Protein AF-A0A7C9FDP8-F1 (afdb_monomer)

Foldseek 3Di:
DVVLVVVLVVCVVVVHDDDLVSLLSQLVVCLVVLPPVSLVVSVVVCVVVVVLQPQSNLLSSLLSCLSNVNLVVSVVSLVVHPDHDPSSLVSNLVSCVVVVVPVVSVVSVVVND

InterPro domains:
  IPR002885 Pentatricopeptide repeat [PF01535] (2-16)
  IPR002885 Pentatricopeptide repeat [PF01535] (59-84)
  IPR002885 Pentatricopeptide repeat [PF01535] (87-112)
  IPR002885 Pentatricopeptide repeat [PS51375] (85-113)
  IPR002885 Pentatricopeptide repeat [TIGR00756] (59-84)
  IPR002885 Pentatricopeptide repeat [TIGR00756] (87-112)
  IPR011990 Tetratricopeptide-like helical domain superfamily [G3DSA:1.25.40.10] (1-113)
  IPR046960 Pentatricopeptide repeat-containing protein At4g14850-like, plant [PTHR47926] (2-112)

Mean predicted aligned error: 2.75 Å

Nearest PDB structures (foldseek):
  5iww-assembly1_D  TM=9.559E-01  e=2.965E-07  unidentified
  5iwb-assembly1_B  TM=8.274E-01  e=8.846E-06  unidentified
  5izw-assembly2_B  TM=8.899E-01  e=4.024E-05  unidentified
  4pjq-assembly2_B  TM=7.406E-01  e=5.506E-05  unidentified
  6sgb-assembly1_FX  TM=7.760E-01  e=4.920E-03  Trypanosoma brucei brucei

Solvent-accessible surface area (backbone atoms only — not comparable to full-atom values): 6165 Å² total; per-residue (Å²): 84,70,62,50,49,53,53,51,51,52,35,51,76,70,71,49,81,80,50,61,68,49,52,38,50,37,29,54,23,20,55,80,65,70,36,64,67,56,41,53,53,48,50,58,46,33,54,76,70,62,38,62,77,35,57,69,37,40,39,35,51,37,45,36,26,33,77,65,81,33,48,71,58,20,50,52,50,62,75,67,47,94,62,78,53,75,65,47,50,52,44,53,30,50,37,27,48,74,73,66,40,52,68,61,17,52,51,51,56,60,70,75,108

Secondary structure (DSSP, 8-state):
-HHHHHHHHHHHHTTPPPPHHHHHHHHHHHHHHT-HHHHHHHHHHHHHTTGGG-HHHHHHHHHHHHHTT-HHHHHHHHHH-SS--HHHHHHHHHHHHHTT-HHHHHHHHHHT-

pLDDT: mean 95.64, std 3.0, range [74.38, 98.38]

Radius of gyration: 14.4 Å; Cα contacts (8 Å, |Δi|>4): 123; chains: 1; bounding box: 38×29×35 Å

Structure (mmCIF, N/CA/C/O backbone):
data_AF-A0A7C9FDP8-F1
#
_entry.id   AF-A0A7C9FDP8-F1
#
loop_
_atom_site.group_PDB
_atom_site.id
_atom_site.type_symbol
_atom_site.label_atom_id
_atom_site.label_alt_id
_atom_site.label_comp_id
_atom_site.label_asym_id
_atom_site.label_entity_id
_atom_site.label_seq_id
_atom_site.pdbx_PDB_ins_code
_atom_site.Cartn_x
_atom_site.Cartn_y
_atom_site.Cartn_z
_atom_site.occupancy
_atom_site.B_iso_or_equiv
_atom_site.auth_seq_id
_atom_site.auth_comp_id
_atom_site.auth_asym_id
_atom_site.auth_atom_id
_atom_site.pdbx_PDB_model_num
ATOM 1 N N . LEU A 1 1 ? -2.648 -14.956 7.414 1.00 84.75 1 LEU A N 1
ATOM 2 C CA . LEU A 1 1 ? -3.205 -13.967 6.456 1.00 84.75 1 LEU A CA 1
ATOM 3 C C . LEU A 1 1 ? -4.717 -13.805 6.615 1.00 84.75 1 LEU A C 1
ATOM 5 O O . LEU A 1 1 ? -5.125 -12.735 7.035 1.00 84.75 1 LEU A O 1
ATOM 9 N N . ARG A 1 2 ? -5.551 -14.843 6.414 1.00 91.00 2 ARG A N 1
ATOM 10 C CA . ARG A 1 2 ? -7.018 -14.739 6.638 1.00 91.00 2 ARG A CA 1
ATOM 11 C C . ARG A 1 2 ? -7.414 -14.279 8.048 1.00 91.00 2 ARG A C 1
ATOM 13 O O . ARG A 1 2 ? -8.364 -13.527 8.203 1.00 91.00 2 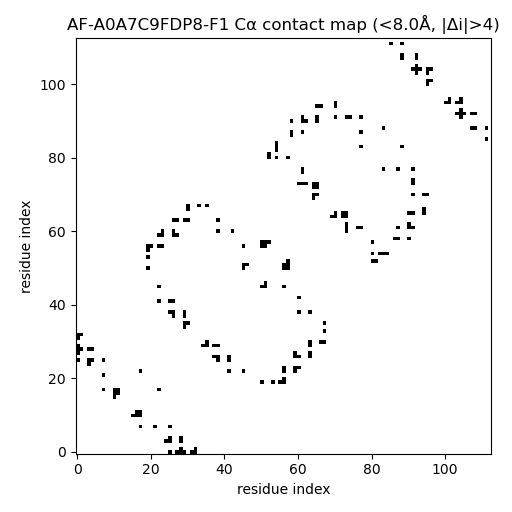ARG A O 1
ATOM 20 N N . GLU A 1 3 ? -6.668 -14.698 9.066 1.00 92.88 3 GLU A N 1
ATOM 21 C CA . GLU A 1 3 ? -6.912 -14.274 10.449 1.00 92.88 3 GLU A CA 1
ATOM 22 C C . GLU A 1 3 ? -6.735 -12.762 10.652 1.00 92.88 3 GLU A C 1
ATOM 24 O O . GLU A 1 3 ? -7.544 -12.153 11.341 1.00 92.88 3 GLU A O 1
ATOM 29 N N . ALA A 1 4 ? -5.753 -12.137 9.990 1.00 92.56 4 ALA A N 1
ATOM 30 C CA . ALA A 1 4 ? -5.556 -10.688 10.056 1.00 92.56 4 ALA A CA 1
ATOM 31 C C . ALA A 1 4 ? -6.766 -9.933 9.484 1.00 92.56 4 ALA A C 1
ATOM 33 O O . ALA A 1 4 ? -7.235 -8.972 10.086 1.00 92.56 4 ALA A O 1
ATOM 34 N N . VAL A 1 5 ? -7.325 -10.424 8.372 1.00 94.69 5 VAL A N 1
ATOM 35 C CA . VAL A 1 5 ? -8.548 -9.869 7.771 1.00 94.69 5 VAL A CA 1
ATOM 36 C C . VAL A 1 5 ? -9.741 -10.039 8.712 1.00 94.69 5 VAL A C 1
ATOM 38 O O . VAL A 1 5 ? -10.463 -9.083 8.964 1.00 94.69 5 VAL A O 1
ATOM 41 N N . ASN A 1 6 ? -9.920 -11.223 9.303 1.00 95.75 6 ASN A N 1
ATOM 42 C CA . ASN A 1 6 ? -11.018 -11.469 10.242 1.00 95.75 6 ASN A CA 1
ATOM 43 C C . ASN A 1 6 ? -10.923 -10.596 11.503 1.00 95.75 6 ASN A C 1
ATOM 45 O O . ASN A 1 6 ? -11.940 -10.101 11.985 1.00 95.75 6 ASN A O 1
ATOM 49 N N . LEU A 1 7 ? -9.719 -10.404 12.048 1.00 96.19 7 LEU A N 1
ATOM 50 C CA . LEU A 1 7 ? -9.503 -9.520 13.195 1.00 96.19 7 LEU A CA 1
ATOM 51 C C . LEU A 1 7 ? -9.805 -8.064 12.841 1.00 96.19 7 LEU A C 1
ATOM 53 O O . LEU A 1 7 ? -10.444 -7.375 13.630 1.00 96.19 7 LEU A O 1
ATOM 57 N N . PHE A 1 8 ? -9.415 -7.624 11.647 1.00 95.56 8 PHE A N 1
ATOM 58 C CA . PHE A 1 8 ? -9.743 -6.297 11.142 1.00 95.56 8 PHE A CA 1
ATOM 59 C C . PHE A 1 8 ? -11.253 -6.086 10.973 1.00 95.56 8 PHE A C 1
ATOM 61 O O . PHE A 1 8 ? -11.781 -5.082 11.442 1.00 95.56 8 PHE A O 1
ATOM 68 N N . LEU A 1 9 ? -11.975 -7.054 10.403 1.00 94.75 9 LEU A N 1
ATOM 69 C CA . LEU A 1 9 ? -13.435 -6.979 10.287 1.00 94.75 9 LEU A CA 1
ATOM 70 C C . LEU A 1 9 ? -14.102 -6.895 11.669 1.00 94.75 9 LEU A C 1
ATOM 72 O O . LEU A 1 9 ? -14.917 -6.008 11.909 1.00 94.75 9 LEU A O 1
ATOM 76 N N . ARG A 1 10 ? -13.685 -7.738 12.623 1.00 96.81 10 ARG A N 1
ATOM 77 C CA . ARG A 1 10 ? -14.190 -7.697 14.009 1.00 96.81 10 ARG A CA 1
ATOM 78 C C . ARG A 1 10 ? -13.870 -6.383 14.722 1.00 96.81 10 ARG A C 1
ATOM 80 O O . ARG A 1 10 ? -14.667 -5.911 15.532 1.00 96.81 10 ARG A O 1
ATOM 87 N N . MET A 1 11 ? -12.702 -5.805 14.448 1.00 95.50 11 MET A N 1
ATOM 88 C CA . MET A 1 11 ? -12.304 -4.497 14.960 1.00 95.50 11 MET A CA 1
ATOM 89 C C . MET A 1 11 ? -13.278 -3.416 14.473 1.00 95.50 11 MET A C 1
ATOM 91 O O . MET A 1 11 ? -13.795 -2.655 15.291 1.00 95.50 11 MET A O 1
ATOM 95 N N . GLN A 1 12 ? -13.597 -3.413 13.174 1.00 92.62 12 GLN A N 1
ATOM 96 C CA . GLN A 1 12 ? -14.570 -2.490 12.586 1.00 92.62 12 GLN A CA 1
ATOM 97 C C . GLN A 1 12 ? -15.985 -2.702 13.146 1.00 92.62 12 GLN A C 1
ATOM 99 O O . GLN A 1 12 ? -16.640 -1.731 13.516 1.00 92.62 12 GLN A O 1
ATOM 104 N N . GLU A 1 13 ? -16.442 -3.952 13.271 1.00 95.06 13 GLU A N 1
ATOM 105 C CA . GLU A 1 13 ? -17.747 -4.295 13.866 1.00 95.06 13 GLU A CA 1
ATOM 106 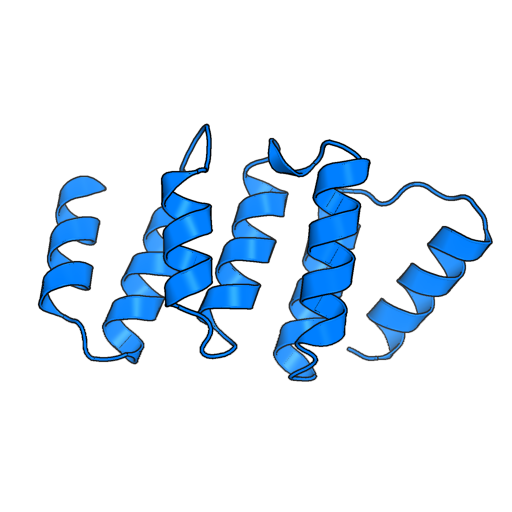C C . GLU A 1 13 ? -17.871 -3.828 15.323 1.00 95.06 13 GLU A C 1
ATOM 108 O O . GLU A 1 13 ? -18.951 -3.447 15.770 1.00 95.06 13 GLU A O 1
ATOM 113 N N . SER A 1 14 ? -16.755 -3.815 16.055 1.00 96.50 14 SER A N 1
ATOM 114 C CA . SER A 1 14 ? -16.685 -3.342 17.442 1.00 96.50 14 SER A CA 1
ATOM 115 C C . SER A 1 14 ? -16.545 -1.817 17.556 1.00 96.50 14 SER A C 1
ATOM 117 O O . SER A 1 14 ? -16.426 -1.300 18.665 1.00 96.50 14 SER A O 1
ATOM 119 N N . GLY A 1 15 ? -16.521 -1.087 16.434 1.00 93.12 15 GLY A N 1
ATOM 120 C CA . GLY A 1 15 ? -16.350 0.368 16.403 1.00 93.12 15 GLY A CA 1
ATOM 121 C C . GLY A 1 15 ? -14.938 0.847 16.758 1.00 93.12 15 GLY A C 1
ATOM 122 O O . GLY A 1 15 ? -14.757 2.019 17.083 1.00 93.12 15 GLY A O 1
ATOM 123 N N . LEU A 1 16 ? -13.937 -0.038 16.723 1.00 94.19 16 LEU A N 1
ATOM 124 C CA . LEU A 1 16 ? -12.549 0.310 17.018 1.00 94.19 16 LEU A CA 1
ATOM 125 C C . LEU A 1 16 ? -11.864 0.889 15.772 1.00 94.19 16 LEU A C 1
ATOM 127 O O . LEU A 1 16 ? -11.965 0.340 14.675 1.00 94.19 16 LEU A O 1
ATOM 131 N N . ALA A 1 17 ? -11.143 1.996 15.952 1.00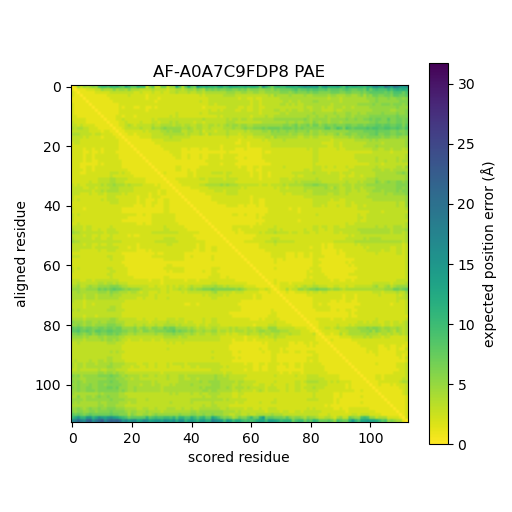 92.25 17 ALA A N 1
ATOM 132 C CA . ALA A 1 17 ? -10.458 2.693 14.867 1.00 92.25 17 ALA A CA 1
ATOM 133 C C . ALA A 1 17 ? -9.128 2.004 14.504 1.00 92.25 17 ALA A C 1
ATOM 135 O O . ALA A 1 17 ? -8.306 1.807 15.403 1.00 92.25 17 ALA A O 1
ATOM 136 N N . PRO A 1 18 ? -8.888 1.652 13.224 1.00 95.00 18 PRO A N 1
ATOM 137 C CA . PRO A 1 18 ? -7.605 1.114 12.782 1.00 95.00 18 PRO A CA 1
ATOM 138 C C . PRO A 1 18 ? -6.451 2.078 13.055 1.00 95.00 18 PRO A C 1
ATOM 140 O O . PRO A 1 18 ? -6.613 3.293 12.961 1.00 95.00 18 PRO A O 1
ATOM 143 N N . SER A 1 19 ? -5.279 1.512 13.322 1.00 96.31 19 SER A N 1
ATOM 144 C CA . SER A 1 19 ? -3.999 2.226 13.316 1.00 96.31 19 SER A CA 1
ATOM 145 C C . SER A 1 19 ? -3.242 2.022 12.002 1.00 96.31 19 SER A C 1
ATOM 147 O O . SER A 1 19 ? -3.592 1.164 11.186 1.00 96.31 19 SER A O 1
ATOM 149 N N . GLU A 1 20 ? -2.135 2.735 11.838 1.00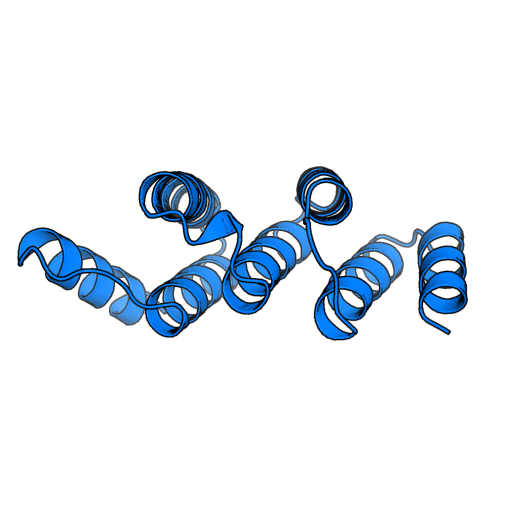 96.44 20 GLU A N 1
ATOM 150 C CA . GLU A 1 20 ? -1.190 2.598 10.730 1.00 96.44 20 GLU A CA 1
ATOM 151 C C . GLU A 1 20 ? -0.722 1.139 10.580 1.00 96.44 20 GLU A C 1
ATOM 153 O O . GLU A 1 20 ? -0.754 0.549 9.497 1.00 96.44 20 GLU A O 1
ATOM 158 N N . PHE A 1 21 ? -0.384 0.506 11.708 1.00 96.12 21 PHE A N 1
ATOM 159 C CA . PHE A 1 21 ? 0.011 -0.904 11.772 1.00 96.12 21 PHE A CA 1
ATOM 160 C C . PHE A 1 21 ? -1.122 -1.857 11.385 1.00 96.12 21 PHE A C 1
ATOM 162 O O . PHE A 1 21 ? -0.872 -2.922 10.820 1.00 96.12 21 PHE A O 1
ATOM 169 N N . THR A 1 22 ? -2.368 -1.478 11.676 1.00 97.00 22 THR A N 1
ATOM 170 C CA . T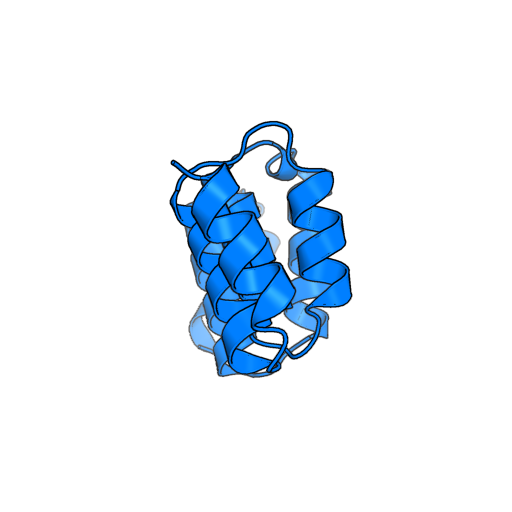HR A 1 22 ? -3.545 -2.265 11.295 1.00 97.00 22 TH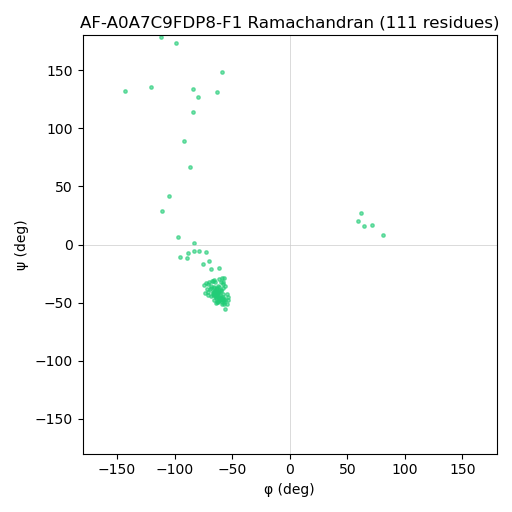R A CA 1
ATOM 171 C C . THR A 1 22 ? -3.674 -2.298 9.775 1.00 97.00 22 THR A C 1
ATOM 173 O O . THR A 1 22 ? -3.811 -3.374 9.193 1.00 97.00 22 THR A O 1
ATOM 176 N N . PHE A 1 23 ? -3.564 -1.138 9.120 1.00 97.88 23 PHE A N 1
ATOM 177 C CA . PHE A 1 23 ? -3.606 -1.049 7.662 1.00 97.88 23 PHE A CA 1
ATOM 178 C C . PHE A 1 23 ? -2.461 -1.820 7.009 1.00 97.88 23 PHE A C 1
ATOM 180 O O . PHE A 1 23 ? -2.715 -2.644 6.130 1.00 97.88 23 PHE A O 1
ATOM 187 N N . ALA A 1 24 ? -1.227 -1.642 7.487 1.00 96.88 24 ALA A N 1
ATOM 188 C CA . ALA A 1 24 ? -0.073 -2.373 6.970 1.00 96.88 24 ALA A CA 1
ATOM 189 C C . ALA A 1 24 ? -0.246 -3.901 7.080 1.00 96.88 24 ALA A C 1
ATOM 191 O O . ALA A 1 24 ? 0.043 -4.635 6.130 1.00 96.88 24 ALA A O 1
ATOM 192 N N . ALA A 1 25 ? -0.772 -4.393 8.207 1.00 97.06 25 ALA A N 1
ATOM 193 C CA . ALA A 1 25 ? -1.016 -5.819 8.418 1.00 97.06 25 ALA A CA 1
ATOM 194 C C . ALA A 1 25 ? -2.094 -6.384 7.477 1.00 97.06 25 ALA A C 1
ATOM 196 O O . ALA A 1 25 ? -1.920 -7.469 6.916 1.00 97.06 25 ALA A O 1
ATOM 197 N N . VAL A 1 26 ? -3.200 -5.660 7.279 1.00 97.50 26 VAL A N 1
ATOM 198 C CA . VAL A 1 26 ? -4.298 -6.103 6.405 1.00 97.50 26 VAL A CA 1
ATOM 199 C C . VAL A 1 26 ? -3.899 -6.034 4.932 1.00 97.50 26 VAL A C 1
ATOM 201 O O . VAL A 1 26 ? -4.206 -6.959 4.183 1.00 97.50 26 VAL A O 1
ATOM 204 N N . LEU A 1 27 ? -3.155 -5.006 4.517 1.00 97.81 27 LEU A N 1
ATOM 205 C CA . LEU A 1 27 ? -2.614 -4.906 3.158 1.00 97.81 27 LEU A CA 1
ATOM 206 C C . LEU A 1 27 ? -1.608 -6.025 2.877 1.00 97.81 27 LEU A C 1
ATOM 208 O O . LEU A 1 27 ? -1.717 -6.700 1.855 1.00 97.81 27 LEU A O 1
ATOM 212 N N . SER A 1 28 ? -0.717 -6.323 3.828 1.00 96.56 28 SER A N 1
ATOM 213 C CA . SER A 1 28 ? 0.191 -7.477 3.738 1.00 96.56 28 SER A CA 1
ATOM 214 C C . SER A 1 28 ? -0.571 -8.801 3.621 1.00 96.56 28 SER A C 1
ATOM 216 O O . SER A 1 28 ? -0.183 -9.692 2.861 1.00 96.56 28 SER A O 1
ATOM 218 N N . ALA A 1 29 ? -1.686 -8.938 4.348 1.00 96.50 29 ALA A N 1
ATOM 219 C CA . ALA A 1 29 ? -2.576 -10.083 4.205 1.00 96.50 29 ALA A CA 1
ATOM 220 C C . ALA A 1 29 ? -3.220 -10.147 2.815 1.00 96.50 29 ALA A C 1
ATOM 222 O O . ALA A 1 29 ? -3.281 -11.235 2.248 1.00 96.50 29 ALA A O 1
ATOM 223 N N . GLY A 1 30 ? -3.640 -9.008 2.259 1.00 96.00 30 GLY A N 1
ATOM 224 C CA . GLY A 1 30 ? -4.168 -8.897 0.900 1.00 96.00 30 GLY A CA 1
ATOM 225 C C . GLY A 1 30 ? -3.170 -9.351 -0.164 1.00 96.00 30 GLY A C 1
ATOM 226 O O . GLY A 1 30 ? -3.538 -10.166 -1.003 1.00 96.00 30 GLY A O 1
ATOM 227 N N . ILE A 1 31 ? -1.902 -8.924 -0.074 1.00 95.81 31 ILE A N 1
ATOM 228 C CA . ILE A 1 31 ? -0.822 -9.376 -0.974 1.00 95.81 31 ILE A CA 1
ATOM 229 C C . ILE A 1 31 ? -0.699 -10.898 -0.934 1.00 95.81 31 ILE A C 1
ATOM 231 O O . ILE A 1 31 ? -0.800 -11.565 -1.958 1.00 95.81 31 ILE A O 1
ATOM 235 N N . GLY A 1 32 ? -0.517 -11.474 0.258 1.00 95.19 32 GLY A N 1
ATOM 236 C CA . GLY A 1 32 ? -0.298 -12.916 0.368 1.00 95.19 32 GLY A CA 1
ATOM 237 C C . GLY A 1 32 ? -1.538 -13.768 0.058 1.00 95.19 32 GLY A C 1
ATOM 238 O O . GLY A 1 32 ? -1.413 -14.978 -0.113 1.00 95.19 32 GLY A O 1
ATOM 239 N N . LEU A 1 33 ? -2.730 -13.165 0.006 1.00 94.12 33 LEU A N 1
ATOM 240 C CA . LEU A 1 33 ? -3.967 -13.817 -0.431 1.00 94.12 33 LEU A CA 1
ATOM 241 C C . LEU A 1 33 ? -4.285 -13.574 -1.915 1.00 94.12 33 LEU A C 1
ATOM 243 O O . LEU A 1 33 ? -5.186 -14.235 -2.428 1.00 94.12 33 LEU A O 1
ATOM 247 N N . GLY A 1 34 ? -3.584 -12.653 -2.588 1.00 93.12 34 GLY A N 1
ATOM 248 C CA . GLY A 1 34 ? -3.931 -12.184 -3.934 1.00 93.12 34 GLY A CA 1
ATOM 249 C C . GLY A 1 34 ? -5.304 -11.504 -3.998 1.00 93.12 34 GLY A C 1
ATOM 250 O O . GLY A 1 34 ? -5.981 -11.564 -5.023 1.00 93.12 34 GLY A O 1
ATOM 251 N N . ASP A 1 35 ? -5.765 -10.918 -2.889 1.00 94.75 35 ASP A N 1
ATOM 252 C CA . ASP A 1 35 ? -7.101 -10.328 -2.785 1.00 94.75 35 ASP A CA 1
ATOM 253 C C . ASP A 1 35 ? -7.069 -8.836 -3.144 1.00 94.75 35 ASP A C 1
ATOM 255 O O . ASP A 1 35 ? -6.896 -7.957 -2.293 1.00 94.75 35 ASP A O 1
ATOM 259 N N . LEU A 1 36 ? -7.245 -8.561 -4.440 1.00 94.81 36 LEU A N 1
ATOM 260 C CA . LEU A 1 36 ? -7.291 -7.206 -4.998 1.00 94.81 36 LEU A CA 1
ATOM 261 C C . LEU A 1 36 ? -8.417 -6.361 -4.393 1.00 94.81 36 LEU A C 1
ATOM 263 O O . LEU A 1 36 ? -8.233 -5.174 -4.110 1.00 94.81 36 LEU A O 1
ATOM 267 N N . PHE A 1 37 ? -9.581 -6.976 -4.173 1.00 95.12 37 PHE A N 1
ATOM 268 C CA . PHE A 1 37 ? -10.759 -6.285 -3.662 1.00 95.12 37 PHE A CA 1
ATOM 269 C C . PHE A 1 37 ? -10.563 -5.855 -2.214 1.00 95.12 37 PHE A C 1
ATOM 271 O O . PHE A 1 37 ? -11.002 -4.768 -1.834 1.00 95.12 37 PHE A O 1
ATOM 278 N N . LEU A 1 38 ? -9.900 -6.675 -1.397 1.00 95.00 38 LEU A N 1
ATOM 279 C CA . LEU A 1 38 ? -9.549 -6.294 -0.034 1.00 95.00 38 LEU A CA 1
ATOM 280 C C . LEU A 1 38 ? -8.670 -5.039 -0.026 1.00 95.00 38 LEU A C 1
ATOM 282 O O . LEU A 1 38 ? -9.005 -4.078 0.663 1.00 95.00 38 LEU A O 1
ATOM 286 N N . GLY A 1 39 ? -7.587 -5.008 -0.806 1.00 96.00 39 GLY A N 1
ATOM 287 C CA . GLY A 1 39 ? -6.694 -3.847 -0.816 1.00 96.00 39 GLY A CA 1
ATOM 288 C C . GLY A 1 39 ? -7.362 -2.570 -1.324 1.00 96.00 39 GLY A C 1
ATOM 289 O O . GLY A 1 39 ? -7.167 -1.512 -0.735 1.00 96.00 39 GLY A O 1
ATOM 290 N N . GLN A 1 40 ? -8.231 -2.659 -2.336 1.00 96.50 40 GLN A N 1
ATOM 291 C CA . GLN A 1 40 ? -9.010 -1.508 -2.816 1.00 96.50 40 GLN A CA 1
ATOM 292 C C . GLN A 1 40 ? -10.009 -0.991 -1.767 1.00 96.50 40 GLN A C 1
ATOM 294 O O . GLN A 1 40 ? -10.149 0.220 -1.587 1.00 96.50 40 GLN A O 1
ATOM 299 N N . GLN A 1 41 ? -10.681 -1.887 -1.037 1.00 96.94 41 GLN A N 1
ATOM 300 C CA . GLN A 1 41 ? -11.562 -1.499 0.072 1.00 96.94 41 GLN A CA 1
ATOM 301 C C . GLN A 1 41 ? -10.773 -0.837 1.204 1.00 96.94 41 GLN A C 1
ATOM 303 O O . GLN A 1 41 ? -11.202 0.189 1.737 1.00 96.94 41 GLN A O 1
ATOM 308 N N . VAL A 1 42 ? -9.607 -1.393 1.540 1.00 97.25 42 VAL A N 1
ATOM 309 C CA . VAL A 1 42 ? -8.709 -0.826 2.549 1.00 97.25 42 VAL A CA 1
ATOM 310 C C . VAL A 1 42 ? -8.200 0.546 2.115 1.00 97.25 42 VAL A C 1
ATOM 312 O O . VAL A 1 42 ? -8.254 1.467 2.922 1.00 97.25 42 VAL A O 1
ATOM 315 N N . HIS A 1 43 ? -7.811 0.736 0.851 1.00 97.88 43 HIS A N 1
ATOM 316 C CA . HIS A 1 43 ? -7.428 2.047 0.317 1.00 97.88 43 HIS A CA 1
ATOM 317 C C . HIS A 1 43 ? -8.561 3.071 0.478 1.00 97.88 43 HIS A C 1
ATOM 319 O O . HIS A 1 43 ? -8.364 4.144 1.048 1.00 97.88 43 HIS A O 1
ATOM 325 N N . GLY A 1 44 ? -9.786 2.721 0.072 1.00 97.75 44 GLY A N 1
ATOM 326 C CA . GLY A 1 44 ? -10.943 3.594 0.274 1.00 97.75 44 GLY A CA 1
ATOM 327 C C . GLY A 1 44 ? -11.178 3.938 1.749 1.00 97.75 44 GLY A C 1
ATOM 328 O O . GLY A 1 44 ? -11.605 5.049 2.068 1.00 97.75 44 GLY A O 1
ATOM 329 N N . PHE A 1 45 ? -10.879 3.013 2.665 1.00 96.88 45 PHE A N 1
ATOM 330 C CA . PHE A 1 45 ? -10.988 3.276 4.093 1.00 96.88 45 PHE A CA 1
ATOM 331 C C . PHE A 1 45 ? -9.869 4.183 4.614 1.00 96.88 45 PHE A C 1
ATOM 333 O O . PHE A 1 45 ? -10.182 5.123 5.335 1.00 96.88 45 PHE A O 1
ATOM 340 N N . VAL A 1 46 ? -8.621 3.978 4.181 1.00 97.50 46 VAL A N 1
ATOM 341 C CA . VAL A 1 46 ? -7.465 4.846 4.472 1.00 97.50 46 VAL A CA 1
ATOM 342 C C . VAL A 1 46 ? -7.744 6.299 4.076 1.00 97.50 46 VAL A C 1
ATOM 344 O O . VAL A 1 46 ? -7.456 7.215 4.846 1.00 97.50 46 VAL A O 1
ATOM 347 N N . ILE A 1 47 ? -8.370 6.524 2.914 1.00 96.94 47 ILE A N 1
ATOM 348 C CA . ILE A 1 47 ? -8.805 7.863 2.486 1.00 96.94 47 ILE A CA 1
ATOM 349 C C . ILE A 1 47 ? -9.854 8.421 3.457 1.00 96.94 47 ILE A C 1
ATOM 351 O O . ILE A 1 47 ? -9.721 9.544 3.940 1.00 96.94 47 ILE A O 1
ATOM 355 N N . LYS A 1 48 ? -10.891 7.636 3.782 1.00 96.38 48 LYS A N 1
ATOM 356 C CA . LYS A 1 48 ? -11.976 8.062 4.686 1.00 96.38 48 LYS A CA 1
ATOM 357 C C . LYS A 1 48 ? -11.498 8.392 6.099 1.00 96.38 48 LYS A C 1
ATOM 359 O O . LYS A 1 48 ? -12.123 9.213 6.762 1.00 96.38 48 LYS A O 1
ATOM 364 N N . THR A 1 49 ? -10.433 7.748 6.564 1.00 95.25 49 THR A N 1
ATOM 365 C CA . THR A 1 49 ? -9.847 7.964 7.893 1.00 95.25 49 THR A CA 1
ATOM 366 C C . THR A 1 49 ? -8.663 8.930 7.876 1.00 95.25 49 THR A C 1
ATOM 368 O O . THR A 1 49 ? -8.047 9.137 8.916 1.00 95.25 49 THR A O 1
ATOM 371 N N . ASN A 1 50 ? -8.374 9.560 6.731 1.00 95.38 50 ASN A N 1
ATOM 372 C CA . ASN A 1 50 ? -7.308 10.547 6.543 1.00 95.38 50 ASN A CA 1
ATOM 373 C C . ASN A 1 50 ? -5.875 10.005 6.734 1.00 95.38 50 ASN A C 1
ATOM 375 O O . ASN A 1 50 ? -4.934 10.786 6.843 1.00 95.38 50 ASN A O 1
ATOM 379 N N . PHE A 1 51 ? -5.689 8.681 6.716 1.00 96.56 51 PHE A N 1
ATOM 380 C CA . PHE A 1 51 ? -4.368 8.041 6.782 1.00 96.56 51 PHE A CA 1
ATOM 381 C C . PHE A 1 51 ? -3.631 8.049 5.439 1.00 96.56 51 PHE A C 1
ATOM 383 O O . PHE A 1 51 ? -2.475 7.657 5.381 1.00 96.56 51 PHE A O 1
ATOM 390 N N . ILE A 1 52 ? -4.264 8.510 4.356 1.00 96.06 52 ILE A N 1
ATOM 391 C CA . ILE A 1 52 ? -3.609 8.640 3.043 1.00 96.06 52 ILE A CA 1
ATOM 392 C C . ILE A 1 52 ? -2.411 9.609 3.066 1.00 96.06 52 ILE A C 1
ATOM 394 O O . ILE A 1 52 ? -1.533 9.544 2.210 1.00 96.06 52 ILE A O 1
ATOM 398 N N . TRP A 1 53 ? -2.356 10.493 4.064 1.00 94.75 53 TRP A N 1
ATOM 399 C CA . TRP A 1 53 ? -1.246 11.423 4.282 1.00 94.75 53 TRP A CA 1
ATOM 400 C C . TRP A 1 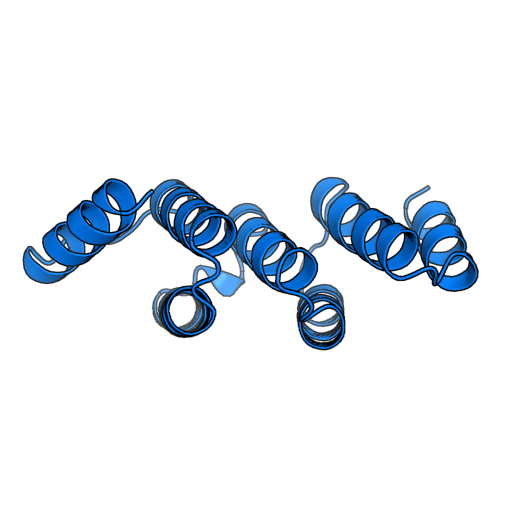53 ? -0.125 10.838 5.151 1.00 94.75 53 TRP A C 1
ATOM 402 O O . TRP A 1 53 ? 0.913 11.474 5.302 1.00 94.75 53 TRP A O 1
ATOM 412 N N . ASP A 1 54 ? -0.323 9.655 5.735 1.00 96.00 54 ASP A N 1
ATOM 413 C CA . ASP A 1 54 ? 0.701 8.961 6.506 1.00 96.00 54 ASP A CA 1
ATOM 414 C C . ASP A 1 54 ? 1.599 8.159 5.552 1.00 96.00 54 ASP A C 1
ATOM 416 O O . ASP A 1 54 ? 1.155 7.206 4.908 1.00 96.00 54 ASP A O 1
ATOM 420 N N . VAL A 1 55 ? 2.875 8.548 5.451 1.00 96.69 55 VAL A N 1
ATOM 421 C CA . VAL A 1 55 ? 3.834 7.932 4.518 1.00 96.69 55 VAL A CA 1
ATOM 422 C C . VAL A 1 55 ? 3.995 6.4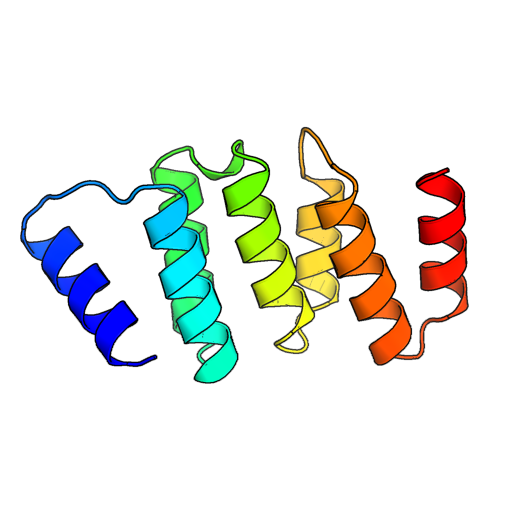28 4.756 1.00 96.69 55 VAL A C 1
ATOM 424 O O . VAL A 1 55 ? 4.172 5.671 3.804 1.00 96.69 55 VAL A O 1
ATOM 427 N N . PHE A 1 56 ? 3.869 5.955 5.999 1.00 97.06 56 PHE A N 1
ATOM 428 C CA . PHE A 1 56 ? 3.982 4.536 6.319 1.00 97.06 56 PHE A CA 1
ATOM 429 C C . PHE A 1 56 ? 2.771 3.748 5.801 1.00 97.06 56 PHE A C 1
ATOM 431 O O . PHE A 1 56 ? 2.940 2.691 5.185 1.00 97.06 56 PHE A O 1
ATOM 438 N N . VAL A 1 57 ? 1.553 4.267 5.981 1.00 97.81 57 VAL A N 1
ATOM 439 C CA . VAL A 1 57 ? 0.333 3.643 5.439 1.00 97.81 57 VAL A CA 1
ATOM 440 C C . VAL A 1 57 ? 0.322 3.687 3.915 1.00 97.81 57 VAL A C 1
ATOM 442 O O . VAL A 1 57 ? 0.007 2.683 3.268 1.00 97.81 57 VAL A O 1
ATOM 445 N N . THR A 1 58 ? 0.701 4.816 3.326 1.00 97.62 58 THR A N 1
ATOM 446 C CA . THR A 1 58 ? 0.702 4.973 1.872 1.00 97.62 58 THR A CA 1
ATOM 447 C C . THR A 1 58 ? 1.796 4.133 1.215 1.00 97.62 58 THR A C 1
ATOM 449 O O . THR A 1 58 ? 1.544 3.540 0.170 1.00 97.62 58 THR A O 1
ATOM 452 N N . ASN A 1 59 ? 2.938 3.920 1.877 1.00 98.38 59 ASN A N 1
ATOM 453 C CA . ASN A 1 59 ? 3.929 2.920 1.468 1.00 98.38 59 ASN A CA 1
ATOM 454 C C . ASN A 1 59 ? 3.376 1.489 1.490 1.00 98.38 59 ASN A C 1
ATOM 456 O O . ASN A 1 59 ? 3.662 0.706 0.585 1.00 98.38 59 ASN A O 1
ATOM 460 N N . ALA A 1 60 ? 2.553 1.127 2.478 1.00 98.06 60 ALA A N 1
ATOM 461 C CA . ALA A 1 60 ? 1.915 -0.190 2.494 1.00 98.06 60 ALA A CA 1
ATOM 462 C C . ALA A 1 60 ? 0.916 -0.365 1.332 1.00 98.06 60 ALA A C 1
ATOM 464 O O . ALA A 1 60 ? 0.831 -1.448 0.749 1.00 98.06 60 ALA A O 1
ATOM 465 N N . LEU A 1 61 ? 0.181 0.692 0.965 1.00 98.19 61 LEU A N 1
ATOM 466 C CA . LEU A 1 61 ? -0.681 0.697 -0.224 1.00 98.19 61 LEU A CA 1
ATOM 467 C C . LEU A 1 61 ? 0.136 0.599 -1.514 1.00 98.19 61 LEU A C 1
ATOM 469 O O . LEU A 1 61 ? -0.216 -0.158 -2.417 1.00 98.19 61 LEU A O 1
ATOM 473 N N . LEU A 1 62 ? 1.243 1.331 -1.584 1.00 98.00 62 LEU A N 1
ATOM 474 C CA . LEU A 1 62 ? 2.158 1.326 -2.713 1.00 98.00 62 LEU A CA 1
ATOM 475 C C . LEU A 1 62 ? 2.738 -0.072 -2.960 1.00 98.00 62 LEU A C 1
ATOM 477 O O . LEU A 1 62 ? 2.709 -0.565 -4.089 1.00 98.00 62 LEU A O 1
ATOM 481 N N . ASP A 1 63 ? 3.195 -0.741 -1.897 1.00 97.88 63 ASP A N 1
ATOM 482 C CA . ASP A 1 63 ? 3.691 -2.119 -1.945 1.00 97.88 63 ASP A CA 1
ATOM 483 C C . ASP A 1 63 ? 2.586 -3.100 -2.352 1.00 97.88 63 ASP A C 1
ATOM 485 O O . ASP A 1 63 ? 2.813 -3.980 -3.185 1.00 97.88 63 ASP A O 1
ATOM 489 N N . PHE A 1 64 ? 1.366 -2.904 -1.833 1.00 98.00 64 PHE A N 1
ATOM 490 C CA . PHE A 1 64 ? 0.201 -3.692 -2.226 1.00 98.00 64 PHE A CA 1
ATOM 491 C C . PHE A 1 64 ? -0.057 -3.610 -3.732 1.00 98.00 64 PHE A C 1
ATOM 493 O O . PHE A 1 64 ? -0.175 -4.651 -4.376 1.00 98.00 64 PHE A O 1
ATOM 500 N N . TYR A 1 65 ? -0.119 -2.405 -4.305 1.00 97.88 65 TYR A N 1
ATOM 501 C CA . TYR A 1 65 ? -0.357 -2.234 -5.739 1.00 97.88 65 TYR A CA 1
ATOM 502 C C . TYR A 1 65 ? 0.804 -2.770 -6.585 1.00 97.88 65 TYR A C 1
ATOM 504 O O . TYR A 1 65 ? 0.572 -3.460 -7.577 1.00 97.88 65 TYR A O 1
ATOM 512 N N . SER A 1 66 ? 2.048 -2.513 -6.171 1.00 96.56 66 SER A N 1
ATOM 513 C CA . SER A 1 66 ? 3.248 -2.973 -6.879 1.00 96.56 66 SER A CA 1
ATOM 514 C C . SER A 1 66 ? 3.314 -4.505 -6.974 1.00 96.56 66 SER A C 1
ATOM 516 O O . SER A 1 66 ? 3.571 -5.049 -8.046 1.00 96.56 66 SER A O 1
ATOM 518 N N . LYS A 1 67 ? 3.007 -5.220 -5.881 1.00 95.19 67 LYS A N 1
ATOM 519 C CA . LYS A 1 67 ? 3.097 -6.693 -5.800 1.00 95.19 67 LYS A CA 1
ATOM 520 C C . LYS A 1 67 ? 1.891 -7.458 -6.346 1.00 95.19 67 LYS A C 1
ATOM 522 O O . LYS A 1 67 ? 1.935 -8.683 -6.388 1.00 95.19 67 LYS A O 1
ATOM 527 N N . ASN A 1 68 ? 0.826 -6.767 -6.738 1.00 91.75 68 ASN A N 1
ATOM 528 C CA . ASN A 1 68 ? -0.400 -7.367 -7.269 1.00 91.75 68 ASN A CA 1
ATOM 529 C C . ASN A 1 68 ? -0.600 -7.064 -8.767 1.00 91.75 68 ASN A C 1
ATOM 531 O O . ASN A 1 68 ? -1.731 -6.961 -9.234 1.00 91.75 68 ASN A O 1
ATOM 535 N N . ASP A 1 69 ? 0.492 -6.868 -9.512 1.00 88.25 69 ASP A N 1
ATOM 536 C CA . ASP A 1 69 ? 0.491 -6.546 -10.948 1.00 88.25 69 ASP A CA 1
ATOM 537 C C . ASP A 1 69 ? -0.251 -5.242 -11.314 1.00 88.25 69 ASP A C 1
ATOM 539 O O . ASP A 1 69 ? -0.597 -4.997 -12.471 1.00 88.25 69 ASP A O 1
ATOM 543 N N . LEU A 1 70 ? -0.448 -4.348 -10.341 1.00 94.62 70 LEU A N 1
ATOM 544 C CA . LEU A 1 70 ? -1.087 -3.040 -10.511 1.00 94.62 70 LEU A CA 1
ATOM 545 C C . LEU A 1 70 ? -0.048 -1.911 -10.485 1.00 94.62 70 LEU A C 1
ATOM 547 O O . LEU A 1 70 ? -0.270 -0.844 -9.911 1.00 94.62 70 LEU A O 1
ATOM 551 N N . LEU A 1 71 ? 1.102 -2.117 -11.139 1.00 96.31 71 LEU A N 1
ATOM 552 C CA . LEU A 1 71 ? 2.215 -1.159 -11.142 1.00 96.31 71 LEU A CA 1
ATOM 553 C C . LEU A 1 71 ? 1.814 0.221 -11.697 1.00 96.31 71 LEU A C 1
ATOM 555 O O . LEU A 1 71 ? 2.370 1.238 -11.287 1.00 96.31 71 LEU A O 1
ATOM 559 N N . SER A 1 72 ? 0.830 0.292 -12.601 1.00 96.94 72 SER A N 1
ATOM 560 C CA . SER A 1 72 ? 0.286 1.577 -13.064 1.00 96.94 72 SER A CA 1
ATOM 561 C C . SER A 1 72 ? -0.391 2.357 -11.935 1.00 96.94 72 SER A C 1
ATOM 563 O O . SER A 1 72 ? -0.175 3.562 -11.823 1.00 96.94 72 SER A O 1
ATOM 565 N N . ASP A 1 73 ? -1.164 1.687 -11.080 1.00 97.25 73 ASP A N 1
ATOM 566 C CA . ASP A 1 73 ? -1.831 2.327 -9.944 1.00 97.25 73 ASP A CA 1
ATOM 567 C C . ASP A 1 73 ? -0.839 2.646 -8.824 1.00 97.25 73 ASP A C 1
ATOM 569 O O . ASP A 1 73 ? -0.925 3.718 -8.231 1.00 97.25 73 ASP A O 1
ATOM 573 N N . ALA A 1 74 ? 0.172 1.793 -8.616 1.00 97.69 74 ALA A N 1
ATOM 574 C CA . ALA A 1 74 ? 1.293 2.106 -7.732 1.00 97.69 74 ALA A CA 1
ATOM 575 C C . ALA A 1 74 ? 2.015 3.390 -8.180 1.00 97.69 74 ALA A C 1
ATOM 577 O O . ALA A 1 74 ? 2.274 4.269 -7.369 1.00 97.69 74 ALA A O 1
ATOM 578 N N . ASN A 1 75 ? 2.285 3.544 -9.482 1.00 97.69 75 ASN A N 1
ATOM 579 C CA . ASN A 1 75 ? 2.898 4.760 -10.021 1.00 97.69 75 ASN A CA 1
ATOM 580 C C . ASN A 1 75 ? 2.036 6.005 -9.792 1.00 97.69 75 ASN A C 1
ATOM 582 O O . ASN A 1 75 ? 2.568 7.040 -9.407 1.00 97.69 75 ASN A O 1
ATOM 586 N N . LYS A 1 76 ? 0.720 5.922 -10.032 1.00 97.69 76 LYS A N 1
ATOM 587 C CA . LYS A 1 76 ? -0.186 7.052 -9.767 1.00 97.69 76 LYS A CA 1
ATOM 588 C C . LYS A 1 76 ? -0.120 7.456 -8.299 1.00 97.69 76 LYS A C 1
ATOM 590 O O . LYS A 1 76 ? 0.107 8.624 -8.017 1.00 97.69 76 LYS A O 1
ATOM 595 N N . LEU A 1 77 ? -0.233 6.479 -7.396 1.00 97.44 77 LEU A N 1
ATOM 596 C CA . LEU A 1 77 ? -0.155 6.724 -5.961 1.00 97.44 77 LEU A CA 1
ATOM 597 C C . LEU A 1 77 ? 1.180 7.369 -5.579 1.00 97.44 77 LEU A C 1
ATOM 599 O O . LEU A 1 77 ? 1.172 8.380 -4.893 1.00 97.44 77 LEU A O 1
ATOM 603 N N . PHE A 1 78 ? 2.305 6.841 -6.072 1.00 97.44 78 PHE A N 1
ATOM 604 C CA . PHE A 1 78 ? 3.640 7.395 -5.829 1.00 97.44 78 PHE A CA 1
ATOM 605 C C . PHE A 1 78 ? 3.734 8.881 -6.193 1.00 97.44 78 PHE A C 1
ATOM 607 O O . PHE A 1 78 ? 4.193 9.679 -5.386 1.00 97.44 78 PHE A O 1
ATOM 614 N N . TYR A 1 79 ? 3.250 9.276 -7.374 1.00 96.12 79 TYR A N 1
ATOM 615 C CA . TYR A 1 79 ? 3.291 10.679 -7.804 1.00 96.12 79 TYR A CA 1
ATOM 616 C C . TYR A 1 79 ? 2.254 11.579 -7.110 1.00 96.12 79 TYR A C 1
ATOM 618 O O . TYR A 1 79 ? 2.386 12.800 -7.160 1.00 96.12 79 TYR A O 1
ATOM 626 N N . GLU A 1 80 ? 1.227 11.003 -6.480 1.00 95.00 80 GLU A N 1
ATOM 627 C CA . GLU A 1 80 ? 0.230 11.726 -5.680 1.00 95.00 80 GLU A CA 1
ATOM 628 C C . GLU A 1 80 ? 0.635 11.862 -4.200 1.00 95.00 80 GLU A C 1
ATOM 630 O O . GLU A 1 80 ? 0.017 12.641 -3.469 1.00 95.00 80 GLU A O 1
ATOM 635 N N . MET A 1 81 ? 1.666 11.137 -3.744 1.00 94.38 81 MET A N 1
ATOM 636 C CA . MET A 1 81 ? 2.143 11.206 -2.362 1.00 94.38 81 MET A CA 1
ATOM 637 C C . MET A 1 81 ? 2.679 12.610 -2.033 1.00 94.38 81 MET A C 1
ATOM 639 O O . MET A 1 81 ? 3.505 13.145 -2.772 1.00 94.38 81 MET A O 1
ATOM 643 N N . PRO A 1 82 ? 2.263 13.210 -0.900 1.00 89.62 82 PRO A N 1
ATOM 644 C CA . PRO A 1 82 ? 2.753 14.526 -0.474 1.00 89.62 82 PRO A CA 1
ATOM 645 C C . PRO A 1 82 ? 4.242 14.501 -0.097 1.00 89.62 82 PRO A C 1
ATOM 647 O O . PRO A 1 82 ? 4.944 15.500 -0.234 1.00 89.62 82 PRO A O 1
ATOM 650 N N . GLU A 1 83 ? 4.698 13.360 0.412 1.00 90.88 83 GLU A N 1
ATOM 651 C CA . GLU A 1 83 ? 6.037 13.096 0.902 1.00 90.88 83 GLU A CA 1
ATOM 652 C C . GLU A 1 83 ? 6.387 11.659 0.518 1.00 90.88 83 GLU A C 1
ATOM 654 O O . GLU A 1 83 ? 5.591 10.741 0.720 1.00 90.88 83 GLU A O 1
ATOM 659 N N . MET A 1 84 ? 7.574 11.485 -0.055 1.00 94.12 84 MET A N 1
ATOM 660 C CA . MET A 1 84 ? 8.135 10.191 -0.418 1.00 94.12 84 MET A CA 1
ATOM 661 C C . MET A 1 84 ? 9.449 10.021 0.330 1.00 94.12 84 MET A C 1
ATOM 663 O O . MET A 1 84 ? 10.277 10.931 0.376 1.00 94.12 84 MET A O 1
ATOM 667 N N . ASP A 1 85 ? 9.646 8.838 0.887 1.00 95.31 85 ASP A N 1
ATOM 668 C CA . ASP A 1 85 ? 10.868 8.447 1.576 1.00 95.31 85 ASP A CA 1
ATOM 669 C C . ASP A 1 85 ? 11.623 7.365 0.791 1.00 95.31 85 ASP A C 1
ATOM 671 O O . ASP A 1 85 ? 11.183 6.879 -0.256 1.00 95.31 85 ASP A O 1
ATOM 675 N N . GLY A 1 86 ? 12.776 6.939 1.311 1.00 97.31 86 GLY A N 1
ATOM 676 C CA . GLY A 1 86 ? 13.555 5.875 0.676 1.00 97.31 86 GLY A CA 1
ATOM 677 C C . GLY A 1 86 ? 12.767 4.571 0.499 1.00 97.31 86 GLY A C 1
ATOM 678 O O . GLY A 1 86 ? 13.017 3.833 -0.452 1.00 97.31 86 GLY A O 1
ATOM 679 N N . VAL A 1 87 ? 11.786 4.290 1.364 1.00 97.19 87 VAL A N 1
ATOM 680 C CA . VAL A 1 87 ? 10.911 3.117 1.226 1.00 97.19 87 VAL A CA 1
ATOM 681 C C . VAL A 1 87 ? 9.996 3.268 0.008 1.00 97.19 87 VAL A C 1
ATOM 683 O O . VAL A 1 87 ? 9.918 2.337 -0.794 1.00 97.19 87 VAL A O 1
ATOM 686 N N . SER A 1 88 ? 9.397 4.446 -0.181 1.00 97.88 88 SER A N 1
ATOM 687 C CA . SER A 1 88 ? 8.536 4.778 -1.328 1.00 97.88 88 SER A CA 1
ATOM 688 C C . SER A 1 88 ? 9.256 4.509 -2.654 1.00 97.88 88 SER A C 1
ATOM 690 O O . SER A 1 88 ? 8.764 3.774 -3.517 1.00 97.88 88 SER A O 1
ATOM 692 N N . PHE A 1 89 ? 10.475 5.042 -2.789 1.00 98.06 89 PHE A N 1
ATOM 693 C CA . PHE A 1 89 ? 11.302 4.845 -3.980 1.00 98.06 89 PHE A CA 1
ATOM 694 C C . PHE A 1 89 ? 11.696 3.380 -4.164 1.00 98.06 89 PHE A C 1
ATOM 696 O O . PHE A 1 89 ? 11.573 2.849 -5.266 1.00 98.06 89 PHE A O 1
ATOM 703 N N . ASN A 1 90 ? 12.123 2.694 -3.099 1.00 97.94 90 ASN A N 1
ATOM 704 C CA . ASN A 1 90 ? 12.522 1.287 -3.180 1.00 97.94 90 ASN A CA 1
ATOM 705 C C . ASN A 1 90 ? 11.392 0.388 -3.702 1.00 97.94 90 ASN A C 1
ATOM 707 O O . ASN A 1 90 ? 11.661 -0.531 -4.482 1.00 97.94 90 ASN A O 1
ATOM 711 N N . ILE A 1 91 ? 10.141 0.658 -3.315 1.00 97.75 91 ILE A N 1
ATOM 712 C CA . ILE A 1 91 ? 8.971 -0.095 -3.784 1.00 97.75 91 ILE A CA 1
ATOM 713 C C . ILE A 1 91 ? 8.781 0.076 -5.297 1.00 97.75 91 ILE A C 1
ATOM 715 O O . ILE A 1 91 ? 8.668 -0.923 -6.013 1.00 97.75 91 ILE A O 1
ATOM 719 N N . ILE A 1 92 ? 8.774 1.314 -5.807 1.00 98.00 92 ILE A N 1
ATOM 720 C CA . ILE A 1 92 ? 8.563 1.572 -7.241 1.00 98.00 92 ILE A CA 1
ATOM 721 C C . ILE A 1 92 ? 9.767 1.131 -8.081 1.00 98.00 92 ILE A C 1
ATOM 723 O O . ILE A 1 92 ? 9.576 0.515 -9.131 1.00 98.00 92 ILE A O 1
ATOM 727 N N . ILE A 1 93 ? 10.999 1.375 -7.624 1.00 97.81 93 ILE A N 1
ATOM 728 C CA . ILE A 1 93 ? 12.226 0.929 -8.306 1.00 97.81 93 ILE A CA 1
ATOM 729 C C . ILE A 1 93 ? 12.207 -0.591 -8.484 1.00 97.81 93 ILE A C 1
ATOM 731 O O . ILE A 1 93 ? 12.462 -1.081 -9.589 1.00 97.81 93 ILE A O 1
ATOM 735 N N . SER A 1 94 ? 11.869 -1.327 -7.419 1.00 97.19 94 SER A N 1
ATOM 736 C CA . SER A 1 94 ? 11.774 -2.791 -7.452 1.00 97.19 94 SER A CA 1
ATOM 737 C C . SER A 1 94 ? 10.626 -3.260 -8.346 1.00 97.19 94 SER A C 1
ATOM 739 O O . SER A 1 94 ? 10.812 -4.185 -9.134 1.00 97.19 94 SER A O 1
ATOM 741 N N . GLY A 1 95 ? 9.472 -2.587 -8.285 1.00 96.81 95 GLY A N 1
ATOM 742 C CA . GLY A 1 95 ? 8.322 -2.875 -9.143 1.00 96.81 95 GLY A CA 1
ATOM 743 C C . GLY A 1 95 ? 8.657 -2.756 -10.632 1.00 96.81 95 GLY A C 1
ATOM 744 O O . GLY A 1 95 ? 8.401 -3.683 -11.399 1.00 96.81 95 GLY A O 1
ATOM 745 N N . HIS A 1 96 ? 9.314 -1.665 -11.042 1.00 97.62 96 HIS A N 1
ATOM 746 C CA . HIS A 1 96 ? 9.778 -1.495 -12.424 1.00 97.62 96 HIS A CA 1
ATOM 747 C C . HIS A 1 96 ? 10.844 -2.525 -12.817 1.00 97.62 96 HIS A C 1
ATOM 749 O O . HIS A 1 96 ? 10.777 -3.076 -13.915 1.00 97.62 96 HIS A O 1
ATOM 755 N N . ALA A 1 97 ? 11.785 -2.847 -11.924 1.00 96.38 97 ALA A N 1
ATOM 756 C CA . ALA A 1 97 ? 12.800 -3.866 -12.190 1.00 96.38 97 ALA A CA 1
ATOM 757 C C . ALA A 1 97 ? 12.185 -5.258 -12.428 1.00 96.38 97 ALA A C 1
ATOM 759 O O . ALA A 1 97 ? 12.616 -5.969 -13.335 1.00 96.38 97 ALA A O 1
ATOM 760 N N . TRP A 1 98 ? 11.166 -5.643 -11.651 1.00 94.81 98 TRP A N 1
ATOM 761 C CA . TRP A 1 98 ? 10.449 -6.910 -11.837 1.00 94.81 98 TRP A CA 1
ATOM 762 C C . TRP A 1 98 ? 9.577 -6.929 -13.089 1.00 94.81 98 TRP A C 1
ATOM 764 O O . TRP A 1 98 ? 9.497 -7.960 -13.751 1.00 94.81 98 TRP A O 1
ATOM 774 N N . ALA A 1 99 ? 8.990 -5.791 -13.462 1.00 95.00 99 ALA A N 1
ATOM 775 C CA . ALA A 1 99 ? 8.258 -5.642 -14.718 1.00 95.00 99 ALA A CA 1
ATOM 776 C C . ALA A 1 99 ? 9.172 -5.596 -15.964 1.00 95.00 99 ALA A C 1
ATOM 778 O O . ALA A 1 99 ? 8.671 -5.585 -17.087 1.00 95.00 99 ALA A O 1
ATOM 779 N N . GLY A 1 100 ? 10.500 -5.562 -15.789 1.00 96.06 100 GLY A N 1
ATOM 780 C CA . GLY A 1 100 ? 11.480 -5.470 -16.878 1.00 96.06 100 GLY A CA 1
ATOM 781 C C . GLY A 1 100 ? 11.704 -4.052 -17.418 1.00 96.06 100 GLY A C 1
ATOM 782 O O . GLY A 1 100 ? 12.416 -3.875 -18.404 1.00 96.06 100 GLY A O 1
ATOM 783 N N . ASP A 1 101 ? 11.140 -3.033 -16.769 1.00 96.25 101 ASP A N 1
ATOM 784 C CA . ASP A 1 101 ? 11.314 -1.618 -17.107 1.00 96.25 101 ASP A CA 1
ATOM 785 C C . ASP A 1 101 ? 12.566 -1.051 -16.415 1.00 96.25 101 ASP A C 1
ATOM 787 O O . ASP A 1 101 ? 12.520 -0.236 -15.487 1.00 96.25 101 ASP A O 1
ATOM 791 N N . TYR A 1 102 ? 13.726 -1.557 -16.837 1.00 96.62 102 TYR A N 1
ATOM 792 C CA . TYR A 1 102 ? 15.015 -1.208 -16.237 1.00 96.62 102 TYR A CA 1
ATOM 793 C C . TYR A 1 102 ? 15.392 0.259 -16.449 1.00 96.62 102 TYR A C 1
ATOM 795 O O . TYR A 1 102 ? 16.065 0.841 -15.598 1.00 96.62 102 TYR A O 1
ATOM 803 N N . GLU A 1 103 ? 14.961 0.868 -17.557 1.00 97.44 103 GLU A N 1
ATOM 804 C CA . GLU A 1 103 ? 15.224 2.282 -17.837 1.00 97.44 103 GLU A CA 1
ATOM 805 C C . GLU A 1 103 ? 14.575 3.170 -16.777 1.00 97.44 103 GLU A C 1
ATOM 807 O O . GLU A 1 103 ? 15.258 4.000 -16.168 1.00 97.44 103 GLU A O 1
ATOM 812 N N . LYS A 1 104 ? 13.286 2.949 -16.488 1.00 96.25 104 LYS A N 1
ATOM 813 C CA . LYS A 1 104 ? 12.586 3.717 -15.460 1.00 96.25 104 LYS A CA 1
ATOM 814 C C . LYS A 1 104 ? 13.075 3.388 -14.052 1.00 96.25 104 LYS A C 1
ATOM 816 O O . LYS A 1 104 ? 13.239 4.300 -13.245 1.00 96.25 104 LYS A O 1
ATOM 821 N N . SER A 1 105 ? 13.379 2.119 -13.773 1.00 97.44 105 SER A N 1
ATOM 822 C CA . SER A 1 105 ? 13.978 1.698 -12.497 1.00 97.44 105 SER A CA 1
ATOM 823 C C . SER A 1 105 ? 15.294 2.442 -12.208 1.00 97.44 105 SER A C 1
ATOM 825 O O . SER A 1 105 ? 15.461 3.019 -11.133 1.00 97.44 105 SER A O 1
ATOM 827 N N . LEU A 1 106 ? 16.204 2.521 -13.189 1.00 97.12 106 LEU A N 1
ATOM 828 C CA . LEU A 1 106 ? 17.472 3.247 -13.056 1.00 97.12 106 LEU A CA 1
ATOM 829 C C . LEU A 1 106 ? 17.287 4.765 -12.966 1.00 97.12 106 LEU A C 1
ATOM 831 O O . LEU A 1 106 ? 18.047 5.421 -12.254 1.00 97.12 106 LEU A O 1
ATOM 835 N N . ALA A 1 107 ? 16.317 5.331 -13.686 1.00 97.00 107 ALA A N 1
ATOM 836 C CA . ALA A 1 107 ? 16.012 6.757 -13.604 1.00 97.00 107 ALA A CA 1
ATOM 837 C C . ALA A 1 107 ? 15.563 7.147 -12.187 1.00 97.00 1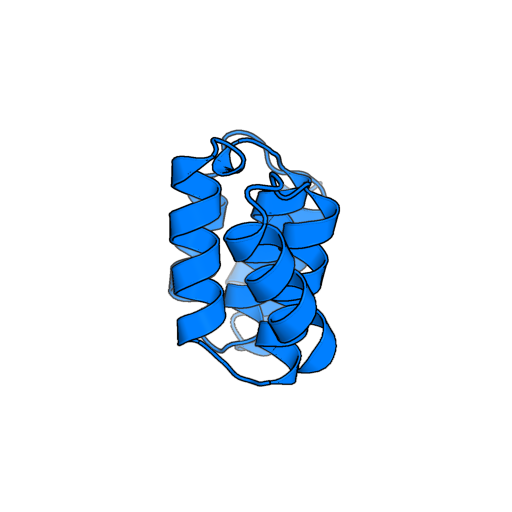07 ALA A C 1
ATOM 839 O O . ALA A 1 107 ? 16.135 8.063 -11.602 1.00 97.00 107 ALA A O 1
ATOM 840 N N . LEU A 1 108 ? 14.628 6.390 -11.607 1.00 96.31 108 LEU A N 1
ATOM 841 C CA . LEU A 1 108 ? 14.138 6.609 -10.243 1.00 96.31 108 LEU A CA 1
ATOM 842 C C . LEU A 1 108 ? 15.220 6.371 -9.183 1.00 96.31 108 LEU A C 1
ATOM 844 O O . LEU A 1 108 ? 15.299 7.106 -8.206 1.00 96.31 108 LEU A O 1
ATOM 848 N N . PHE A 1 109 ? 16.095 5.380 -9.384 1.00 95.69 109 PHE A N 1
ATOM 849 C CA . PHE A 1 109 ? 17.233 5.163 -8.486 1.00 95.69 109 PHE A CA 1
ATOM 850 C C . PHE A 1 109 ? 18.192 6.360 -8.455 1.00 95.69 109 PHE A C 1
ATOM 852 O O . PHE A 1 109 ? 18.735 6.678 -7.403 1.00 95.69 109 PHE A O 1
ATOM 859 N N . ARG A 1 110 ? 18.402 7.032 -9.594 1.00 95.56 110 ARG A N 1
ATOM 860 C CA . ARG A 1 110 ? 19.235 8.243 -9.662 1.00 95.56 110 ARG A CA 1
ATOM 861 C C . ARG A 1 110 ? 18.559 9.456 -9.034 1.00 95.56 110 ARG A C 1
ATOM 863 O O . ARG A 1 110 ? 19.262 10.295 -8.499 1.00 95.56 110 ARG A O 1
ATOM 870 N N . GLU A 1 111 ? 17.234 9.552 -9.122 1.00 92.69 111 GLU A N 1
ATOM 871 C CA . GLU A 1 111 ? 16.454 10.622 -8.485 1.00 92.69 111 GLU A CA 1
ATOM 872 C C . GLU A 1 111 ? 16.476 10.527 -6.952 1.00 92.69 111 GLU A C 1
ATOM 874 O O . GLU A 1 111 ? 16.443 11.547 -6.274 1.00 92.69 111 GLU A O 1
ATOM 879 N N . LEU A 1 112 ? 16.574 9.310 -6.410 1.00 89.62 112 LEU A N 1
ATOM 880 C CA . LEU A 1 112 ? 16.673 9.067 -4.969 1.00 89.62 112 LEU A CA 1
ATOM 881 C C . LEU A 1 112 ? 18.004 9.552 -4.341 1.00 89.62 112 LEU A C 1
ATOM 883 O O . LEU A 1 112 ? 18.061 9.702 -3.120 1.00 89.62 112 LEU A O 1
ATOM 887 N N . GLN A 1 113 ? 19.075 9.736 -5.129 1.00 74.38 113 GLN A N 1
ATOM 888 C CA . GLN A 1 113 ? 20.420 10.117 -4.652 1.00 74.38 113 GLN A CA 1
ATOM 889 C C . GLN A 1 113 ? 20.623 11.631 -4.567 1.00 74.38 113 GLN A C 1
ATOM 891 O O . GLN A 1 113 ? 21.274 12.055 -3.584 1.00 74.38 113 GLN A O 1
#

Organism: Opuntia streptacantha (NCBI:txid393608)

Sequence (113 aa):
LREAVNLFLRMQESGLAPSEFTFAAVLSAGIGLGDLFLGQQVHGFVIKTNFIWDVFVTNALLDFYSKNDLLSDANKLFYEMPEMDGVSFNIIISGHAWAGDYEKSLALFRELQ